Protein AF-A0A914QED9-F1 (afdb_monomer)

Solvent-accessible surface area (backbone atoms only — not comparable to full-atom values): 6323 Å² total; per-residue (Å²): 110,67,74,60,52,53,56,49,36,58,75,69,70,54,84,76,90,79,75,81,78,88,78,65,79,54,52,64,33,54,50,44,38,43,75,66,51,54,73,72,63,37,53,74,65,35,95,63,56,64,73,55,53,38,50,50,54,51,52,46,47,52,52,34,52,52,52,26,52,51,21,60,76,75,65,38,64,69,56,28,50,54,29,53,54,53,43,58,45,59,66,47,68,84,66,64,54,78,53,87,92,71,61,77,133

InterPro domains:
  IPR012961 ATP-dependent RNA helicase Ski2/MTR4, C-terminal [PF08148] (2-97)
  IPR012961 ATP-dependent RNA helicase Ski2/MTR4, C-terminal [SM01142] (1-102)
  IPR050699 ATP-dependent RNA helicase SUPV3-like [PTHR12131] (7-85)

Sequence (105 aa):
MANKIDAIERKCNVVNARREEVTFGLMEAVYQWAEGMSFEQITHLTDAHEGIIVRCIQRLDEVLKDIRNAGRIIGDNTLVQKMIDTSAAIRRDIVFAASLYTAED

Secondary structure (DSSP, 8-state):
-HHHHHHHHHHTT---S-------TTHHHHHHHHTT--HHHHHTT-SS-HHHHHHHHHHHHHHHHHHHHHHHHHT-HHHHHHHHHHHHHH--GGGGPPPTTT---

Organism: NCBI:txid227884

Mean predicted aligned error: 5.87 Å

Radius of gyration: 17.46 Å; Cα contacts (8 Å, |Δi|>4): 67; chains: 1; bounding box: 32×36×50 Å

Structure (mmCIF, N/CA/C/O backbone):
data_AF-A0A914QED9-F1
#
_entry.id   AF-A0A914QED9-F1
#
loop_
_atom_site.group_PDB
_atom_site.id
_atom_site.type_symbol
_atom_site.label_atom_id
_atom_site.label_alt_id
_atom_site.label_comp_id
_ato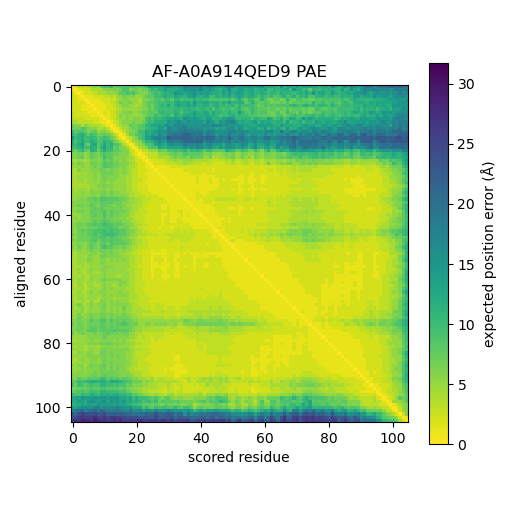m_site.label_asym_id
_atom_site.label_entity_id
_atom_site.label_seq_id
_atom_site.pdbx_PDB_ins_code
_atom_site.Cartn_x
_atom_site.Cartn_y
_atom_site.Cartn_z
_atom_site.occupancy
_atom_site.B_iso_or_equiv
_atom_site.auth_seq_id
_atom_site.auth_comp_id
_atom_site.auth_asym_id
_atom_site.auth_atom_id
_atom_site.pdbx_PDB_model_num
ATOM 1 N N . MET A 1 1 ? 0.601 -9.502 -18.212 1.00 66.31 1 MET A N 1
ATOM 2 C CA . MET A 1 1 ? 2.029 -9.124 -18.333 1.00 66.31 1 MET A CA 1
ATOM 3 C C . MET A 1 1 ? 2.940 -10.261 -17.883 1.00 66.31 1 MET A C 1
ATOM 5 O O . MET A 1 1 ? 3.799 -10.624 -18.672 1.00 66.31 1 MET A O 1
ATOM 9 N N . ALA A 1 2 ? 2.678 -10.890 -16.727 1.00 74.62 2 ALA A N 1
ATOM 10 C CA . ALA A 1 2 ? 3.379 -12.093 -16.245 1.00 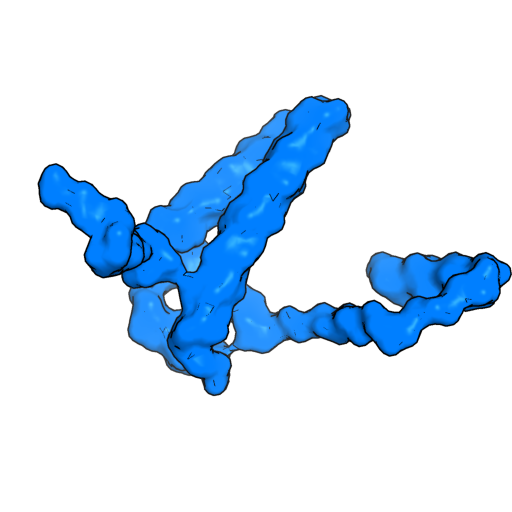74.62 2 ALA A CA 1
ATOM 11 C C . ALA A 1 2 ? 3.590 -13.165 -17.336 1.00 74.62 2 ALA A C 1
ATOM 13 O O . ALA A 1 2 ? 4.726 -13.427 -17.703 1.00 74.62 2 ALA A O 1
ATOM 14 N N . ASN A 1 3 ? 2.518 -13.611 -18.007 1.00 76.69 3 ASN A N 1
ATOM 15 C CA . ASN A 1 3 ? 2.604 -14.611 -19.089 1.00 76.69 3 ASN A CA 1
ATOM 16 C C . ASN A 1 3 ? 3.559 -14.243 -20.246 1.00 76.69 3 ASN A C 1
ATOM 18 O O . ASN A 1 3 ? 4.075 -15.130 -20.923 1.00 76.69 3 ASN A O 1
ATOM 22 N N . LYS A 1 4 ? 3.780 -12.945 -20.514 1.00 82.56 4 LYS A N 1
ATOM 23 C CA . LYS A 1 4 ? 4.733 -12.499 -21.547 1.00 82.56 4 LYS A CA 1
ATOM 24 C C . LYS A 1 4 ? 6.175 -12.624 -21.058 1.00 82.56 4 LYS A C 1
ATOM 26 O O . LYS A 1 4 ? 7.030 -13.017 -21.843 1.00 82.56 4 LYS A O 1
ATOM 31 N N . ILE A 1 5 ? 6.422 -12.304 -19.788 1.00 83.62 5 ILE A N 1
ATOM 32 C CA . ILE A 1 5 ? 7.729 -12.471 -19.144 1.00 83.62 5 ILE A CA 1
ATOM 33 C C . ILE A 1 5 ? 8.068 -13.962 -19.095 1.00 83.62 5 ILE A C 1
ATOM 35 O O . ILE A 1 5 ? 9.120 -14.344 -19.593 1.00 83.62 5 ILE A O 1
ATOM 39 N N . ASP A 1 6 ? 7.124 -14.813 -18.683 1.00 80.62 6 ASP A N 1
ATOM 40 C CA . ASP A 1 6 ? 7.327 -16.269 -18.644 1.00 80.62 6 ASP A CA 1
ATOM 41 C C . ASP A 1 6 ? 7.687 -16.850 -20.019 1.00 80.62 6 ASP A C 1
ATOM 43 O O . ASP A 1 6 ? 8.525 -17.744 -20.146 1.00 80.62 6 ASP A O 1
ATOM 47 N N . ALA A 1 7 ? 7.044 -16.352 -21.079 1.00 83.44 7 ALA A N 1
ATOM 48 C CA . ALA A 1 7 ? 7.334 -16.788 -22.439 1.00 83.44 7 ALA A CA 1
ATOM 49 C C . ALA A 1 7 ? 8.760 -16.411 -22.877 1.00 83.44 7 ALA A C 1
ATOM 51 O O . ALA A 1 7 ? 9.367 -17.146 -23.656 1.00 83.44 7 ALA A O 1
ATOM 52 N N . ILE A 1 8 ? 9.294 -15.285 -22.395 1.00 86.25 8 ILE A N 1
ATOM 53 C CA . ILE A 1 8 ? 10.666 -14.845 -22.673 1.00 86.25 8 ILE A CA 1
ATOM 54 C C . ILE A 1 8 ? 11.661 -15.625 -21.808 1.00 86.25 8 ILE A C 1
ATOM 56 O O . ILE A 1 8 ? 12.636 -16.141 -22.344 1.00 86.25 8 ILE A O 1
ATOM 60 N N . GLU A 1 9 ? 11.395 -15.798 -20.514 1.00 85.06 9 GLU A N 1
ATOM 61 C CA . GLU A 1 9 ? 12.262 -16.552 -19.598 1.00 85.06 9 GLU A CA 1
ATOM 62 C C . GLU A 1 9 ? 12.480 -17.992 -20.076 1.00 85.06 9 GLU A C 1
ATOM 64 O O . GLU A 1 9 ? 13.616 -18.467 -20.127 1.00 85.06 9 GLU A O 1
ATOM 69 N N . ARG A 1 10 ? 11.411 -18.654 -20.543 1.00 83.19 10 ARG A N 1
ATOM 70 C CA . ARG A 1 10 ? 11.504 -19.995 -21.143 1.00 83.19 10 ARG A CA 1
ATOM 71 C C . ARG A 1 10 ? 12.324 -20.006 -22.429 1.00 83.19 10 ARG A C 1
ATOM 73 O O . ARG A 1 10 ? 13.109 -20.925 -22.632 1.00 83.19 10 ARG A O 1
ATOM 80 N N . LYS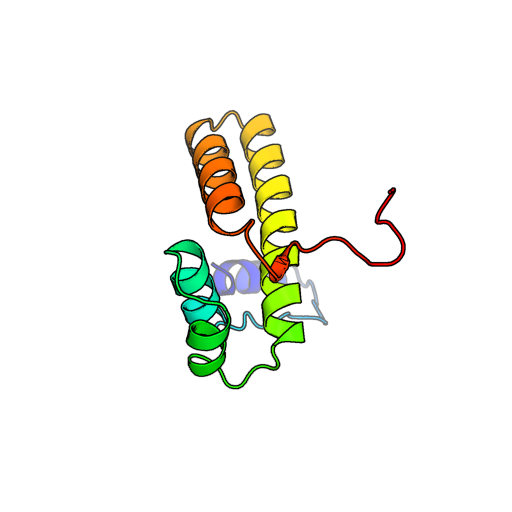 A 1 11 ? 12.177 -18.992 -23.290 1.00 88.44 11 LYS A N 1
ATOM 81 C CA . LYS A 1 11 ? 13.001 -18.858 -24.507 1.00 88.44 11 LYS A CA 1
ATOM 82 C C . LYS A 1 11 ? 14.479 -18.652 -24.177 1.00 88.44 11 LYS A C 1
ATOM 84 O O . LYS A 1 11 ? 15.330 -19.122 -24.922 1.00 88.44 11 LYS A O 1
ATOM 89 N N . CYS A 1 12 ? 14.776 -17.978 -23.071 1.00 89.62 12 CYS A N 1
ATOM 90 C CA . CYS A 1 12 ? 16.133 -17.734 -22.586 1.00 89.62 12 CYS A CA 1
ATOM 91 C C . CYS A 1 12 ? 16.682 -18.863 -21.695 1.00 89.62 12 CYS A C 1
ATOM 93 O O . CYS A 1 12 ? 17.777 -18.721 -21.158 1.00 89.62 12 CYS A O 1
ATOM 95 N N . ASN A 1 13 ? 15.953 -19.977 -21.546 1.00 86.62 13 ASN A N 1
ATOM 96 C CA . ASN A 1 13 ? 16.328 -21.131 -20.725 1.00 86.62 13 ASN A CA 1
ATOM 97 C C . ASN A 1 13 ? 16.596 -20.785 -19.241 1.00 86.62 13 ASN A C 1
ATOM 99 O O . ASN A 1 13 ? 17.392 -21.440 -18.567 1.00 86.62 13 ASN A O 1
ATOM 103 N N . VAL A 1 14 ? 15.932 -19.741 -18.732 1.00 84.25 14 VAL A N 1
ATOM 104 C CA . VAL A 1 14 ? 16.001 -19.321 -17.328 1.00 84.25 14 VAL A CA 1
ATOM 105 C C . VAL A 1 14 ? 14.998 -20.146 -16.527 1.00 84.25 14 VAL A C 1
ATOM 107 O O . VAL A 1 14 ? 13.791 -20.072 -16.756 1.00 84.25 14 VAL A O 1
ATOM 110 N N . VAL A 1 15 ? 15.491 -20.941 -15.576 1.00 75.81 15 VAL A N 1
ATOM 111 C CA . VAL A 1 15 ? 14.646 -21.734 -14.673 1.00 75.81 15 VAL A CA 1
ATOM 112 C C . VAL A 1 15 ? 14.421 -20.940 -13.392 1.00 75.81 15 VAL A C 1
ATOM 114 O O . VAL A 1 15 ? 15.297 -20.871 -12.532 1.00 75.81 15 VAL A O 1
ATOM 117 N N . ASN A 1 16 ? 13.241 -20.337 -13.260 1.00 70.31 16 ASN A N 1
ATOM 118 C CA . ASN A 1 16 ? 12.875 -19.586 -12.066 1.00 70.31 16 ASN A CA 1
ATOM 119 C C . ASN A 1 16 ? 12.089 -20.490 -11.100 1.00 70.31 16 ASN A C 1
ATOM 121 O O . ASN A 1 16 ? 10.904 -20.757 -11.297 1.00 70.31 16 ASN A O 1
ATOM 125 N N . ALA A 1 17 ? 12.771 -21.025 -10.082 1.00 65.12 17 ALA A N 1
ATOM 126 C CA . ALA A 1 17 ? 12.209 -22.015 -9.155 1.00 65.12 17 ALA A CA 1
ATOM 127 C C . ALA A 1 17 ? 11.213 -21.426 -8.139 1.00 65.12 17 ALA A C 1
ATOM 129 O O . ALA A 1 17 ? 10.457 -22.167 -7.514 1.00 65.12 17 ALA A O 1
ATOM 130 N N . ARG A 1 18 ? 11.209 -20.101 -7.956 1.00 62.66 18 ARG A N 1
ATOM 131 C CA . ARG A 1 18 ? 10.351 -19.403 -6.996 1.00 62.66 18 ARG A CA 1
ATOM 132 C C . ARG A 1 18 ? 9.442 -18.444 -7.750 1.00 62.66 18 ARG A C 1
ATOM 134 O O . ARG A 1 18 ? 9.725 -17.259 -7.875 1.00 62.66 18 ARG A O 1
ATOM 141 N N . ARG A 1 19 ? 8.366 -18.992 -8.305 1.00 64.38 19 ARG A N 1
ATOM 142 C CA . ARG A 1 19 ? 7.324 -18.197 -8.947 1.00 64.38 19 ARG A CA 1
ATOM 143 C C . ARG A 1 19 ? 6.353 -17.751 -7.865 1.00 64.38 19 ARG A C 1
ATOM 145 O O . ARG A 1 19 ? 5.667 -18.580 -7.276 1.00 64.38 19 ARG A O 1
ATOM 152 N N . GLU A 1 20 ? 6.348 -16.463 -7.565 1.00 69.69 20 GLU A N 1
ATOM 153 C CA . GLU A 1 20 ? 5.383 -15.901 -6.628 1.00 69.69 20 GLU A CA 1
ATOM 154 C C . GLU A 1 20 ? 4.046 -15.752 -7.356 1.00 69.69 20 GLU A C 1
ATOM 156 O O . GLU A 1 20 ? 3.919 -14.990 -8.317 1.00 69.69 20 GLU A O 1
ATOM 161 N N . GLU A 1 21 ? 3.053 -16.542 -6.949 1.00 75.56 21 GLU A N 1
ATOM 162 C CA . GLU A 1 21 ? 1.684 -16.342 -7.406 1.00 75.56 21 GLU A CA 1
ATOM 163 C C . GLU A 1 21 ? 1.155 -15.031 -6.827 1.00 75.56 21 GLU A C 1
ATOM 165 O O . GLU A 1 21 ? 1.247 -14.771 -5.627 1.00 75.56 21 GLU A O 1
ATOM 170 N N . VAL A 1 22 ? 0.599 -14.187 -7.694 1.00 80.38 22 VAL A N 1
ATOM 171 C CA . VAL A 1 22 ? -0.009 -12.932 -7.259 1.00 80.38 22 VAL A CA 1
ATOM 172 C C . VAL A 1 22 ? -1.346 -13.253 -6.599 1.00 80.38 22 VAL A C 1
ATOM 174 O O . VAL A 1 22 ? -2.288 -13.685 -7.262 1.00 80.38 22 VAL A O 1
ATOM 177 N N . THR A 1 23 ? -1.432 -13.029 -5.292 1.00 84.25 23 THR A N 1
ATOM 178 C CA . THR A 1 23 ? -2.661 -13.216 -4.517 1.00 84.25 23 THR A CA 1
ATOM 179 C C . THR A 1 23 ? -3.440 -11.910 -4.414 1.00 84.25 23 THR A C 1
ATOM 181 O O . THR A 1 23 ? -2.889 -10.890 -4.002 1.00 84.25 23 THR A O 1
ATOM 184 N N . PHE A 1 24 ? -4.738 -11.953 -4.710 1.00 89.38 24 PHE A N 1
ATOM 185 C CA . PHE A 1 24 ? -5.612 -10.772 -4.707 1.00 89.38 24 PHE A CA 1
ATOM 186 C C . PHE A 1 24 ? -6.567 -10.697 -3.505 1.00 89.38 24 PHE A C 1
ATOM 188 O O . PHE A 1 24 ? -7.364 -9.770 -3.421 1.00 89.38 24 PHE A O 1
ATOM 195 N N . GLY A 1 25 ? -6.473 -11.628 -2.549 1.00 91.25 25 GLY A N 1
ATOM 196 C CA . GLY A 1 25 ? -7.434 -11.769 -1.440 1.00 91.25 25 GLY A CA 1
ATOM 197 C C . GLY A 1 25 ? -7.503 -10.605 -0.440 1.00 91.25 25 GLY A C 1
ATOM 198 O O . GLY A 1 25 ? -8.392 -10.587 0.403 1.00 91.25 25 GLY A O 1
ATOM 199 N N . LEU A 1 26 ? -6.585 -9.638 -0.525 1.00 95.06 26 LEU A N 1
ATOM 200 C CA . LEU A 1 26 ? -6.575 -8.424 0.304 1.00 95.06 26 LEU A CA 1
ATOM 201 C C . LEU A 1 26 ? -6.895 -7.151 -0.490 1.00 95.06 26 LEU A C 1
ATOM 203 O O . LEU A 1 26 ? -6.938 -6.070 0.088 1.00 95.06 26 LEU A O 1
ATOM 207 N N . MET A 1 27 ? -7.106 -7.255 -1.806 1.00 95.50 27 MET A N 1
ATOM 208 C CA . MET A 1 27 ? -7.273 -6.090 -2.678 1.00 95.50 27 MET A CA 1
ATOM 209 C C . MET A 1 27 ? -8.478 -5.237 -2.266 1.00 95.50 27 MET A C 1
ATOM 211 O O . MET A 1 27 ? -8.348 -4.021 -2.154 1.00 95.50 27 MET A O 1
ATOM 215 N N . GLU A 1 28 ? -9.621 -5.870 -1.997 1.00 96.25 28 GLU A N 1
ATOM 216 C CA . GLU A 1 28 ? -10.838 -5.172 -1.576 1.00 96.25 28 GLU A CA 1
ATOM 217 C C . GLU A 1 28 ? -10.671 -4.507 -0.204 1.00 96.25 28 GLU A C 1
ATOM 219 O O . GLU A 1 28 ? -10.951 -3.318 -0.064 1.00 96.25 28 GLU A O 1
ATOM 224 N N . ALA A 1 29 ? -10.130 -5.228 0.782 1.00 96.69 29 ALA A N 1
ATOM 225 C CA . ALA A 1 29 ? -9.899 -4.696 2.124 1.00 96.69 29 ALA A CA 1
ATOM 226 C C . ALA A 1 29 ? -8.970 -3.468 2.114 1.00 96.69 29 ALA A C 1
ATOM 228 O O . ALA A 1 29 ? -9.258 -2.461 2.759 1.00 96.69 29 ALA A O 1
ATOM 229 N N . VAL A 1 30 ? -7.876 -3.519 1.347 1.00 96.62 30 VAL A N 1
ATOM 230 C CA . VAL A 1 30 ? -6.926 -2.401 1.226 1.00 96.62 30 VAL A CA 1
ATOM 231 C C . VAL A 1 30 ? -7.536 -1.220 0.467 1.00 96.62 30 VAL A C 1
ATOM 233 O O . VAL A 1 30 ? -7.276 -0.070 0.819 1.00 96.62 30 VAL A O 1
ATOM 236 N N . TYR A 1 31 ? -8.364 -1.479 -0.547 1.00 97.19 31 TYR A N 1
ATOM 237 C CA . TYR A 1 31 ? -9.069 -0.423 -1.269 1.00 97.19 31 TYR A CA 1
ATOM 238 C C . TYR A 1 31 ? -10.058 0.315 -0.356 1.00 97.19 31 TYR A C 1
ATOM 240 O O . TYR A 1 31 ? -9.979 1.533 -0.229 1.00 97.19 31 TYR A O 1
ATOM 248 N N . GLN A 1 32 ? -10.916 -0.416 0.361 1.00 97.62 32 GLN A N 1
ATOM 249 C CA . GLN A 1 32 ? -11.866 0.184 1.306 1.00 97.62 32 GLN A CA 1
ATOM 250 C C . GLN A 1 32 ? -11.158 0.908 2.461 1.00 97.62 32 GLN A C 1
ATOM 252 O O . GLN A 1 32 ? -11.622 1.943 2.940 1.00 97.62 32 GLN A O 1
ATOM 257 N N . TRP A 1 33 ? -9.989 0.412 2.879 1.00 97.62 33 TRP A N 1
ATOM 258 C CA . TRP A 1 33 ? -9.136 1.120 3.828 1.00 97.62 33 TRP A CA 1
ATOM 259 C C . TRP A 1 33 ? -8.677 2.484 3.293 1.00 97.62 33 TRP A C 1
ATOM 261 O O . TRP A 1 33 ? -8.749 3.476 4.019 1.00 97.62 33 TRP A O 1
ATOM 271 N N . ALA A 1 34 ? -8.232 2.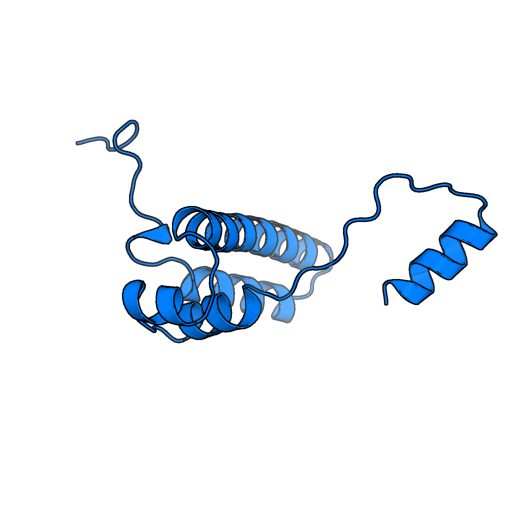565 2.039 1.00 97.06 34 ALA A N 1
ATOM 272 C CA . ALA A 1 34 ? -7.826 3.834 1.432 1.00 97.06 34 ALA A CA 1
ATOM 273 C C . ALA A 1 34 ? -8.999 4.827 1.298 1.00 97.06 34 ALA A C 1
ATOM 275 O O . ALA A 1 34 ? -8.792 6.030 1.420 1.00 97.06 34 ALA A O 1
ATOM 276 N N . GLU A 1 35 ? -10.227 4.328 1.130 1.00 97.19 35 GLU A N 1
ATOM 277 C CA . GLU A 1 35 ? -11.462 5.131 1.078 1.00 97.19 35 GLU A CA 1
ATOM 278 C C . GLU A 1 35 ? -11.983 5.563 2.469 1.00 97.19 35 GLU A C 1
ATOM 280 O O . GLU A 1 35 ? -12.993 6.255 2.575 1.00 97.19 35 GLU A O 1
ATOM 285 N N . GLY A 1 36 ? -11.296 5.188 3.557 1.00 96.31 36 GLY A N 1
ATOM 286 C CA . GLY A 1 36 ? -11.591 5.666 4.915 1.00 96.31 36 GLY A CA 1
ATOM 287 C C . GLY A 1 36 ? -12.485 4.759 5.770 1.00 96.31 36 GLY A C 1
ATOM 288 O O . GLY A 1 36 ? -12.891 5.161 6.859 1.00 96.31 36 GLY A O 1
ATOM 289 N N . MET A 1 37 ? -12.772 3.530 5.332 1.00 97.50 37 MET A N 1
ATOM 290 C CA . MET A 1 37 ? -13.552 2.549 6.103 1.00 97.50 37 MET A CA 1
ATOM 291 C C . MET A 1 37 ? -12.860 2.152 7.426 1.00 97.50 37 MET A C 1
ATOM 293 O O . MET A 1 37 ? -11.637 2.069 7.479 1.00 97.50 37 MET A O 1
ATOM 297 N N . SER A 1 38 ? -13.581 1.881 8.519 1.00 97.38 38 SER A N 1
ATOM 298 C CA . SER A 1 38 ? -12.921 1.546 9.798 1.00 97.38 38 SER A CA 1
ATOM 299 C C . SER A 1 38 ? -12.123 0.230 9.724 1.00 97.38 38 SER A C 1
ATOM 301 O O . SER A 1 38 ? -12.379 -0.619 8.869 1.00 97.38 38 SER A O 1
ATOM 303 N N . PHE A 1 39 ? -11.151 0.038 10.631 1.00 96.44 39 PHE A N 1
ATOM 304 C CA . PHE A 1 39 ? -10.348 -1.195 10.639 1.00 96.44 39 PHE A CA 1
ATOM 305 C C . PHE A 1 39 ? -11.218 -2.433 10.903 1.00 96.44 39 PHE A C 1
ATOM 307 O O . PHE A 1 39 ? -11.091 -3.434 10.213 1.00 96.44 39 PHE A O 1
ATOM 314 N N . GLU A 1 40 ? -12.161 -2.331 11.840 1.00 96.56 40 GLU A N 1
ATOM 315 C CA . GLU A 1 40 ? -13.156 -3.373 12.121 1.00 96.56 40 GLU A CA 1
ATOM 316 C C . GLU A 1 40 ? -13.940 -3.758 10.856 1.00 96.56 40 GLU A C 1
ATOM 318 O O . GLU A 1 40 ? -14.052 -4.931 10.510 1.00 96.56 40 GLU A O 1
ATOM 323 N N . GLN A 1 41 ? -14.424 -2.775 10.097 1.00 97.12 41 GLN A N 1
ATOM 324 C CA . GLN A 1 41 ? -15.216 -3.045 8.899 1.00 97.12 41 GLN A CA 1
ATOM 325 C C . GLN A 1 41 ? -14.406 -3.778 7.824 1.00 97.12 41 GLN A C 1
ATOM 327 O O . GLN A 1 41 ? -14.906 -4.741 7.244 1.00 97.12 41 GLN A O 1
ATOM 332 N N . ILE A 1 42 ? -13.145 -3.390 7.590 1.00 96.88 42 ILE A N 1
ATOM 333 C CA . ILE A 1 42 ? -12.315 -4.078 6.590 1.00 96.88 42 ILE A CA 1
ATOM 334 C C . ILE A 1 42 ? -11.910 -5.495 7.019 1.00 96.88 42 ILE A C 1
ATOM 336 O O . ILE A 1 42 ? -11.679 -6.335 6.151 1.00 96.88 42 ILE A O 1
ATOM 340 N N . THR A 1 43 ? -11.855 -5.792 8.326 1.00 96.06 43 THR A N 1
ATOM 341 C CA . THR A 1 43 ? -11.590 -7.160 8.813 1.00 96.06 43 THR A CA 1
ATOM 342 C C . THR A 1 43 ? -12.720 -8.130 8.488 1.00 96.06 43 THR A C 1
ATOM 344 O O . THR A 1 43 ? -12.492 -9.330 8.430 1.00 96.06 43 THR A O 1
ATOM 347 N N . HIS A 1 44 ? -13.919 -7.626 8.192 1.00 96.06 44 HIS A N 1
ATOM 348 C CA . HIS A 1 44 ? -15.044 -8.447 7.746 1.00 96.06 44 HIS A CA 1
ATOM 349 C C . HIS A 1 44 ? -15.073 -8.694 6.229 1.00 96.06 44 HIS A C 1
ATOM 351 O O . HIS A 1 44 ? -15.899 -9.474 5.761 1.00 96.06 44 HIS A O 1
ATOM 357 N N . LEU A 1 45 ? -14.192 -8.052 5.452 1.00 95.62 45 LEU A N 1
ATOM 358 C CA . LEU A 1 45 ? -14.123 -8.205 3.990 1.00 95.62 45 LEU A CA 1
ATOM 359 C C . LEU A 1 45 ? -13.195 -9.346 3.546 1.00 95.62 45 LEU A C 1
ATOM 361 O O . LEU A 1 45 ? -13.088 -9.634 2.356 1.00 95.62 45 LEU A O 1
ATOM 365 N N . THR A 1 46 ? -12.468 -9.965 4.476 1.00 94.00 46 THR A N 1
ATOM 366 C CA . THR A 1 46 ? -11.475 -11.000 4.179 1.00 94.00 46 THR A CA 1
ATOM 367 C C . THR A 1 46 ? -11.303 -11.937 5.371 1.00 94.00 46 THR A C 1
ATOM 369 O O . THR A 1 46 ? -11.354 -11.498 6.513 1.00 94.00 46 THR A O 1
ATOM 372 N N . ASP A 1 47 ? -11.033 -13.218 5.116 1.00 93.50 47 ASP A N 1
ATOM 373 C CA . ASP A 1 47 ? -10.750 -14.214 6.165 1.00 93.50 47 ASP A CA 1
ATOM 374 C C . ASP A 1 47 ? -9.299 -14.140 6.686 1.00 93.50 47 ASP A C 1
ATOM 376 O O . ASP A 1 47 ? -8.853 -14.971 7.482 1.00 93.50 47 ASP A O 1
ATOM 380 N N . ALA A 1 48 ? -8.507 -13.182 6.197 1.00 94.62 48 ALA A N 1
ATOM 381 C CA . ALA A 1 48 ? -7.133 -12.997 6.635 1.00 94.62 48 ALA A CA 1
ATOM 382 C C . ALA A 1 48 ? -7.072 -12.411 8.051 1.00 94.62 48 ALA A C 1
ATOM 384 O O . ALA A 1 48 ? -7.739 -11.429 8.362 1.00 94.62 48 ALA A O 1
ATOM 385 N N . HIS A 1 49 ? -6.173 -12.946 8.880 1.00 95.69 49 HIS A N 1
ATOM 386 C CA . HIS A 1 49 ? -5.895 -12.375 10.197 1.00 95.69 49 HIS A CA 1
ATOM 387 C C . HIS A 1 49 ? -5.502 -10.893 10.111 1.00 95.69 49 HIS A C 1
ATOM 389 O O . HIS A 1 49 ? -4.749 -10.476 9.229 1.00 95.69 49 HIS A O 1
ATOM 395 N N . GLU A 1 50 ? -5.908 -10.116 11.104 1.00 96.00 50 GLU A N 1
ATOM 396 C CA . GLU A 1 50 ? -5.735 -8.666 11.196 1.00 96.00 50 GLU A CA 1
ATOM 397 C C . GLU A 1 50 ? -4.265 -8.261 11.061 1.00 96.00 50 GLU A C 1
ATOM 399 O O . GLU A 1 50 ? -3.915 -7.333 10.334 1.00 96.00 50 GLU A O 1
ATOM 404 N N . GLY A 1 51 ? -3.365 -9.023 11.689 1.00 95.25 51 GLY A N 1
ATOM 405 C CA . GLY A 1 51 ? -1.925 -8.797 11.583 1.00 95.25 51 GLY A CA 1
ATOM 406 C C . GLY A 1 51 ? -1.356 -9.032 10.176 1.00 95.25 51 GLY A C 1
ATOM 407 O O . GLY A 1 51 ? -0.292 -8.505 9.855 1.00 95.25 51 GLY A O 1
ATOM 408 N N . ILE A 1 52 ? -2.016 -9.831 9.328 1.00 95.75 52 ILE A N 1
ATOM 409 C CA . ILE A 1 52 ? -1.668 -9.967 7.903 1.00 95.75 52 ILE A CA 1
ATOM 410 C C . ILE A 1 52 ? -2.131 -8.721 7.145 1.00 95.75 52 ILE A C 1
ATOM 412 O O . ILE A 1 52 ? -1.355 -8.191 6.353 1.00 95.75 52 ILE A O 1
ATOM 416 N N . ILE A 1 53 ? -3.340 -8.226 7.424 1.00 96.19 53 ILE A N 1
ATOM 417 C CA . ILE A 1 53 ? -3.890 -7.007 6.812 1.00 96.19 53 ILE A CA 1
ATOM 418 C C . ILE A 1 53 ? -2.983 -5.807 7.120 1.00 96.19 53 ILE A C 1
ATOM 420 O O . ILE A 1 53 ? -2.520 -5.137 6.197 1.00 96.19 53 ILE A O 1
ATOM 424 N N . VAL A 1 54 ? -2.637 -5.596 8.397 1.00 96.31 54 VAL A N 1
ATOM 425 C CA . VAL A 1 54 ? -1.735 -4.513 8.835 1.00 96.31 54 VAL A CA 1
ATOM 426 C C . VAL A 1 54 ? -0.389 -4.595 8.114 1.00 96.31 54 VAL A C 1
ATOM 428 O O . VAL A 1 54 ? 0.043 -3.621 7.498 1.00 96.31 54 VAL A O 1
ATOM 431 N N . ARG A 1 55 ? 0.255 -5.771 8.116 1.00 95.56 55 ARG A N 1
ATOM 432 C CA . ARG A 1 55 ? 1.539 -5.963 7.421 1.00 95.56 55 ARG A CA 1
ATOM 433 C C . ARG A 1 55 ? 1.423 -5.754 5.916 1.00 95.56 55 ARG A C 1
ATOM 435 O O . ARG A 1 55 ? 2.359 -5.246 5.310 1.00 95.56 55 ARG A O 1
ATOM 442 N N . CYS A 1 56 ? 0.315 -6.153 5.299 1.00 95.88 56 CYS A N 1
ATOM 443 C CA . CYS A 1 56 ? 0.090 -5.943 3.874 1.00 95.88 56 CYS A CA 1
ATOM 444 C C . 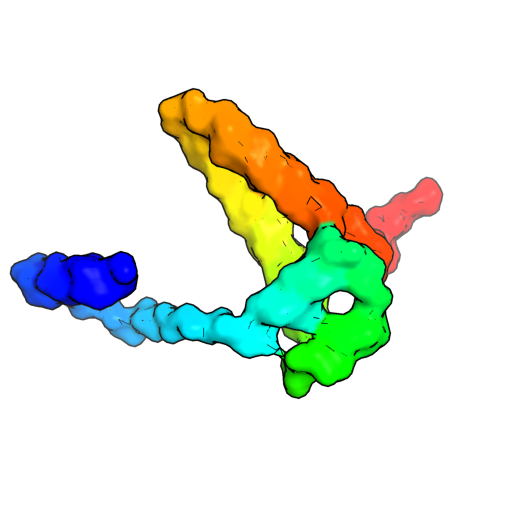CYS A 1 56 ? 0.044 -4.448 3.541 1.00 95.88 56 CYS A C 1
ATOM 446 O O . CYS A 1 56 ? 0.747 -4.017 2.630 1.00 95.88 56 CYS A O 1
ATOM 448 N N . ILE A 1 57 ? -0.696 -3.652 4.318 1.00 97.00 57 ILE A N 1
ATOM 449 C CA . ILE A 1 57 ? -0.803 -2.201 4.110 1.00 97.00 57 ILE A CA 1
ATOM 450 C C . ILE A 1 57 ? 0.540 -1.500 4.373 1.00 97.00 57 ILE A C 1
ATOM 452 O O . ILE A 1 57 ? 0.953 -0.648 3.589 1.00 97.00 57 ILE A O 1
ATOM 456 N N . GLN A 1 58 ? 1.266 -1.883 5.427 1.00 96.25 58 GLN A N 1
ATOM 457 C CA . GLN A 1 58 ? 2.596 -1.328 5.714 1.00 96.25 58 GLN A CA 1
ATOM 458 C C . GLN A 1 58 ? 3.604 -1.633 4.594 1.00 96.25 58 GLN A C 1
ATOM 460 O O . GLN A 1 58 ? 4.305 -0.735 4.134 1.00 96.25 58 GLN A O 1
ATOM 465 N N . ARG A 1 59 ? 3.633 -2.875 4.092 1.00 96.62 59 ARG A N 1
ATOM 466 C CA . ARG A 1 59 ? 4.488 -3.259 2.953 1.00 96.62 59 ARG A CA 1
ATOM 467 C C . ARG A 1 59 ? 4.062 -2.564 1.662 1.00 96.62 59 ARG A C 1
ATOM 469 O O . ARG A 1 59 ? 4.910 -2.227 0.843 1.00 96.62 59 ARG A O 1
ATOM 476 N N . LEU A 1 60 ? 2.766 -2.311 1.478 1.00 97.00 60 LEU A N 1
ATOM 477 C CA . LEU A 1 60 ? 2.288 -1.504 0.361 1.00 97.00 60 LEU A CA 1
ATOM 478 C C . LEU A 1 60 ? 2.832 -0.068 0.442 1.00 97.00 60 LEU A C 1
ATOM 480 O O . LEU A 1 60 ? 3.308 0.437 -0.569 1.00 97.00 60 LEU A O 1
ATOM 484 N N . ASP A 1 61 ? 2.841 0.568 1.619 1.00 97.69 61 ASP A N 1
ATOM 485 C CA . ASP A 1 61 ? 3.441 1.902 1.811 1.00 97.69 61 ASP A CA 1
ATOM 486 C C . ASP A 1 61 ? 4.937 1.932 1.448 1.00 97.69 61 ASP A C 1
ATOM 488 O O . ASP A 1 61 ? 5.416 2.899 0.857 1.00 97.69 61 ASP A O 1
ATOM 492 N N . GLU A 1 62 ? 5.684 0.870 1.757 1.00 97.62 62 GLU A N 1
ATOM 493 C CA . GLU A 1 62 ? 7.085 0.720 1.337 1.00 97.62 62 GLU A CA 1
ATOM 494 C C . GLU A 1 62 ? 7.209 0.658 -0.191 1.00 97.62 62 GLU A C 1
ATOM 496 O O . GLU A 1 62 ? 7.938 1.456 -0.784 1.00 97.62 62 GLU A O 1
ATOM 501 N N . VAL A 1 63 ? 6.419 -0.197 -0.847 1.00 97.19 63 VAL A N 1
ATOM 502 C CA . VAL A 1 63 ? 6.415 -0.326 -2.314 1.00 97.19 63 VAL A CA 1
ATOM 503 C C . VAL A 1 63 ? 6.020 0.990 -2.996 1.00 97.19 63 VAL A C 1
ATOM 505 O O . VAL A 1 63 ? 6.626 1.374 -3.997 1.00 97.19 63 VAL A O 1
ATOM 508 N N . LEU A 1 64 ? 5.054 1.737 -2.452 1.00 97.88 64 LEU A N 1
ATOM 509 C CA . LEU A 1 64 ? 4.676 3.057 -2.972 1.00 97.88 64 LEU A CA 1
ATOM 510 C C . LEU A 1 64 ? 5.847 4.053 -2.910 1.00 97.88 64 LEU A C 1
ATOM 512 O O . LEU A 1 64 ? 6.030 4.848 -3.837 1.00 97.88 64 LEU A O 1
ATOM 516 N N . LYS A 1 65 ? 6.676 4.007 -1.857 1.00 97.50 65 LYS A N 1
ATOM 517 C CA . LYS A 1 65 ? 7.883 4.849 -1.754 1.00 97.50 65 LYS A CA 1
ATOM 518 C C . LYS A 1 65 ? 8.928 4.464 -2.798 1.00 97.50 65 LYS A C 1
ATOM 520 O O . LYS A 1 65 ? 9.524 5.368 -3.389 1.00 97.50 65 LYS A O 1
ATOM 525 N N . ASP A 1 66 ? 9.110 3.174 -3.058 1.00 98.06 66 ASP A N 1
ATOM 526 C CA . ASP A 1 66 ? 10.035 2.685 -4.084 1.00 98.06 66 ASP A CA 1
ATOM 527 C C . ASP A 1 66 ? 9.583 3.098 -5.488 1.00 98.06 66 ASP A C 1
ATOM 529 O O . ASP A 1 66 ? 10.372 3.653 -6.259 1.00 98.06 66 ASP A O 1
ATOM 533 N N . ILE A 1 67 ? 8.291 2.943 -5.798 1.00 97.81 67 ILE A N 1
ATOM 534 C CA . ILE A 1 67 ? 7.718 3.372 -7.083 1.00 97.81 67 ILE A CA 1
ATOM 535 C C . ILE A 1 67 ? 7.826 4.889 -7.242 1.00 97.81 67 ILE A C 1
ATOM 537 O O . ILE A 1 67 ? 8.183 5.371 -8.316 1.00 97.81 67 ILE A O 1
ATOM 541 N N . ARG A 1 68 ? 7.582 5.668 -6.183 1.00 97.62 68 ARG A N 1
ATOM 542 C CA . ARG A 1 68 ? 7.775 7.124 -6.206 1.00 97.62 68 ARG A CA 1
ATOM 543 C C . ARG A 1 68 ? 9.223 7.494 -6.534 1.00 97.62 68 ARG A C 1
ATOM 545 O O . ARG A 1 68 ? 9.456 8.416 -7.313 1.00 97.62 68 ARG A O 1
ATOM 552 N N . ASN A 1 69 ? 10.197 6.796 -5.952 1.00 97.19 69 ASN A N 1
ATOM 553 C CA . ASN A 1 69 ? 11.612 7.031 -6.236 1.00 97.19 69 ASN A CA 1
ATOM 554 C C . ASN A 1 69 ? 11.959 6.668 -7.688 1.00 97.19 69 ASN A C 1
ATOM 556 O O . ASN A 1 69 ? 12.615 7.456 -8.366 1.00 97.19 69 ASN A O 1
ATOM 560 N N . ALA A 1 70 ? 11.450 5.544 -8.197 1.00 97.81 70 ALA A N 1
ATOM 561 C CA . ALA A 1 70 ? 11.593 5.174 -9.604 1.00 97.81 70 ALA A CA 1
ATOM 562 C C . ALA A 1 70 ? 10.952 6.214 -10.542 1.00 97.81 70 ALA A C 1
ATOM 564 O O . ALA A 1 70 ? 11.569 6.627 -11.520 1.00 97.81 70 ALA A O 1
ATOM 565 N N . GLY A 1 71 ? 9.756 6.709 -10.206 1.00 97.31 71 GLY A N 1
ATOM 566 C CA . GLY A 1 71 ? 9.068 7.763 -10.953 1.00 97.31 71 GLY A CA 1
ATOM 567 C C . GLY A 1 71 ? 9.879 9.057 -11.037 1.00 97.31 71 GLY A C 1
ATOM 568 O O . GLY A 1 71 ? 9.959 9.654 -12.108 1.00 97.31 71 GLY A O 1
ATOM 569 N N . ARG A 1 72 ? 10.566 9.448 -9.953 1.00 96.19 72 ARG A N 1
ATOM 570 C CA . ARG A 1 72 ? 11.493 10.596 -9.955 1.00 96.19 72 ARG A CA 1
ATOM 571 C C . ARG A 1 72 ? 12.678 10.390 -10.894 1.00 96.19 72 ARG A C 1
ATOM 573 O O . ARG A 1 72 ? 13.046 11.323 -11.595 1.00 96.19 72 ARG A O 1
ATOM 580 N N . ILE A 1 73 ? 13.256 9.188 -10.916 1.00 97.44 73 ILE A N 1
ATOM 581 C CA . ILE A 1 73 ? 14.388 8.849 -11.796 1.00 97.44 73 ILE A CA 1
ATOM 582 C C . ILE A 1 73 ? 13.965 8.896 -13.270 1.00 97.44 73 ILE A C 1
ATOM 584 O O . ILE A 1 73 ? 14.712 9.382 -14.113 1.00 97.44 73 ILE A O 1
ATOM 588 N N . ILE A 1 74 ? 12.760 8.412 -13.574 1.00 96.69 74 ILE A N 1
ATOM 589 C CA . ILE A 1 74 ? 12.201 8.393 -14.933 1.00 96.69 74 ILE A CA 1
ATOM 590 C C . ILE A 1 74 ? 11.717 9.791 -15.366 1.00 96.69 74 ILE A C 1
ATOM 592 O O . ILE A 1 74 ? 11.660 10.078 -16.560 1.00 96.69 74 ILE A O 1
ATOM 596 N N . GLY A 1 75 ? 11.391 10.669 -14.412 1.00 96.69 75 GLY A N 1
ATOM 597 C CA . GLY A 1 75 ? 10.852 12.008 -14.666 1.00 96.69 75 GLY A CA 1
ATOM 598 C C . GLY A 1 75 ? 9.327 12.054 -14.828 1.00 96.69 75 GLY A C 1
ATOM 599 O O . GLY A 1 75 ? 8.798 13.035 -15.349 1.00 96.69 75 GLY A O 1
ATOM 600 N N . ASP A 1 76 ? 8.601 11.021 -14.386 1.00 97.88 76 ASP A N 1
ATOM 601 C CA . ASP A 1 76 ? 7.134 10.992 -14.425 1.00 97.88 76 ASP A CA 1
ATOM 602 C C . ASP A 1 76 ? 6.535 11.597 -13.146 1.00 97.88 76 ASP A C 1
ATOM 604 O O . ASP A 1 76 ? 6.326 10.923 -12.132 1.00 97.88 76 ASP A O 1
ATOM 608 N N . ASN A 1 77 ? 6.221 12.892 -13.208 1.00 96.81 77 ASN A N 1
ATOM 609 C CA . ASN A 1 77 ? 5.615 13.618 -12.091 1.00 96.81 77 ASN A CA 1
ATOM 610 C C . ASN A 1 77 ? 4.192 13.144 -11.754 1.00 96.81 77 ASN A C 1
ATOM 612 O O . ASN A 1 77 ? 3.782 13.226 -10.597 1.00 96.81 77 ASN A O 1
ATOM 616 N N . THR A 1 78 ? 3.440 12.623 -12.730 1.00 97.81 78 THR A N 1
ATOM 617 C CA . THR A 1 78 ? 2.073 12.139 -12.484 1.00 97.81 78 THR A CA 1
ATOM 618 C C . THR A 1 78 ? 2.113 10.863 -11.655 1.00 97.81 78 THR A C 1
ATOM 620 O O . THR A 1 78 ? 1.344 10.715 -10.704 1.00 97.81 78 THR A O 1
ATOM 623 N N . LEU A 1 79 ? 3.033 9.952 -11.984 1.00 97.38 79 LEU A N 1
ATOM 624 C CA . LEU A 1 79 ? 3.273 8.751 -11.193 1.00 97.38 79 LEU A CA 1
ATOM 625 C C . LEU A 1 79 ? 3.709 9.111 -9.769 1.00 97.38 79 LEU A C 1
ATOM 627 O O . LEU A 1 79 ? 3.149 8.583 -8.811 1.00 97.38 79 LEU A O 1
ATOM 631 N N . VAL A 1 80 ? 4.658 10.042 -9.624 1.00 98.25 80 VAL A N 1
ATOM 632 C CA . VAL A 1 80 ? 5.138 10.507 -8.311 1.00 98.25 80 VAL A CA 1
ATOM 633 C C . VAL A 1 80 ? 3.989 11.026 -7.452 1.00 98.25 80 VAL A C 1
ATOM 635 O O . VAL A 1 80 ? 3.869 10.600 -6.302 1.00 98.25 80 VAL A O 1
ATOM 638 N N . GLN A 1 81 ? 3.139 11.898 -8.001 1.00 98.31 81 GLN A N 1
ATOM 639 C CA . GLN A 1 81 ? 2.024 12.471 -7.251 1.00 98.31 81 GLN A CA 1
ATOM 640 C C . GLN A 1 81 ? 1.025 11.391 -6.822 1.00 98.31 81 GLN A C 1
ATOM 642 O O . GLN A 1 81 ? 0.702 11.296 -5.642 1.00 98.31 81 GLN A O 1
ATOM 647 N N . LYS A 1 82 ? 0.643 10.487 -7.734 1.00 97.94 82 LYS A N 1
ATOM 648 C CA . LYS A 1 82 ? -0.262 9.372 -7.412 1.00 97.94 82 LYS A CA 1
ATOM 649 C C . LYS A 1 82 ? 0.258 8.496 -6.272 1.00 97.94 82 LYS A C 1
ATOM 651 O O . LYS A 1 82 ? -0.526 8.072 -5.427 1.00 97.94 82 LYS A O 1
ATOM 656 N N . MET A 1 83 ? 1.563 8.216 -6.228 1.00 98.00 83 MET A N 1
ATOM 657 C CA . MET A 1 83 ? 2.149 7.419 -5.141 1.00 98.00 83 MET A CA 1
ATOM 658 C C . MET A 1 83 ? 2.152 8.168 -3.804 1.00 98.00 83 MET A C 1
ATOM 660 O O . MET A 1 83 ? 1.977 7.541 -2.762 1.00 98.00 83 MET A O 1
ATOM 664 N N . ILE A 1 84 ? 2.334 9.494 -3.820 1.00 97.81 84 ILE A N 1
ATOM 665 C CA . ILE A 1 84 ? 2.232 10.334 -2.617 1.00 97.81 84 ILE A CA 1
ATOM 666 C C . ILE A 1 84 ? 0.801 10.307 -2.083 1.00 97.81 84 ILE A C 1
ATOM 668 O O . ILE A 1 84 ? 0.605 10.005 -0.907 1.00 97.81 84 ILE A O 1
ATOM 672 N N . ASP A 1 85 ? -0.180 10.547 -2.950 1.00 97.94 85 ASP A N 1
ATOM 673 C CA . ASP A 1 85 ? -1.590 10.612 -2.565 1.00 97.94 85 ASP A CA 1
ATOM 674 C C . ASP A 1 85 ? -2.079 9.258 -2.029 1.00 97.94 85 ASP A C 1
ATOM 676 O O . ASP A 1 85 ? -2.717 9.187 -0.981 1.00 97.94 85 ASP A O 1
ATOM 680 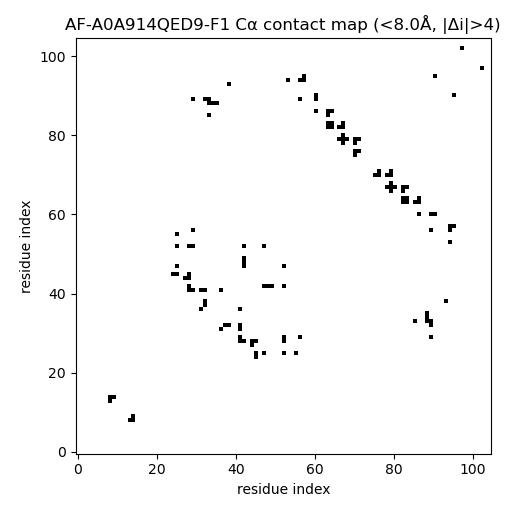N N . THR A 1 86 ? -1.692 8.160 -2.690 1.00 97.62 86 THR A N 1
ATOM 681 C CA . THR A 1 86 ? -2.049 6.800 -2.252 1.00 97.62 86 THR A CA 1
ATOM 682 C C . THR A 1 86 ? -1.412 6.458 -0.902 1.00 97.62 86 THR A C 1
ATOM 684 O O . THR A 1 86 ? -2.073 5.893 -0.035 1.00 97.62 86 THR A O 1
ATOM 687 N N . SER A 1 87 ? -0.138 6.818 -0.694 1.00 97.44 87 SER A N 1
ATOM 688 C CA . SER A 1 87 ? 0.564 6.597 0.580 1.00 97.44 87 SER A CA 1
ATOM 689 C C . SER A 1 87 ? -0.094 7.384 1.717 1.00 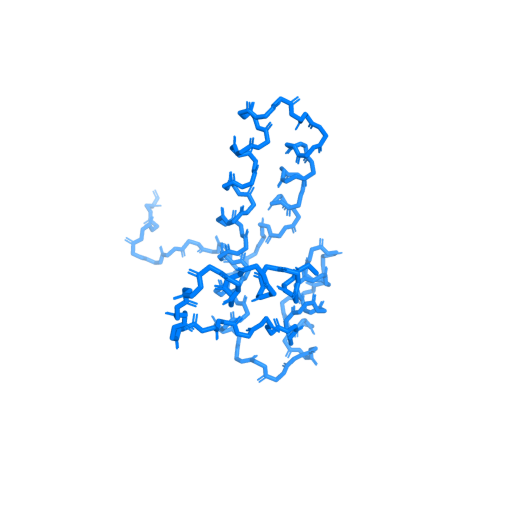97.44 87 SER A C 1
ATOM 691 O O . SER A 1 87 ? -0.274 6.848 2.809 1.00 97.44 87 SER A O 1
ATOM 693 N N . ALA A 1 88 ? -0.526 8.621 1.459 1.00 97.12 88 ALA A N 1
ATOM 694 C CA . ALA A 1 88 ? -1.257 9.420 2.436 1.00 97.12 88 ALA A CA 1
ATOM 695 C C . ALA A 1 88 ? -2.620 8.800 2.796 1.00 97.12 88 ALA A C 1
ATOM 697 O O . ALA A 1 88 ? -2.961 8.747 3.974 1.00 97.12 88 ALA A O 1
ATOM 698 N N . ALA A 1 89 ? -3.361 8.276 1.814 1.00 97.31 89 ALA A N 1
ATOM 699 C CA . ALA A 1 89 ? -4.680 7.676 2.033 1.00 97.31 89 ALA A CA 1
ATOM 700 C C . ALA A 1 89 ? -4.646 6.426 2.934 1.00 97.31 89 ALA A C 1
ATOM 702 O O . ALA A 1 89 ? -5.558 6.199 3.728 1.00 97.31 89 ALA A O 1
ATOM 703 N N . ILE A 1 90 ? -3.584 5.617 2.849 1.00 97.19 90 ILE A N 1
ATOM 704 C CA . ILE A 1 90 ? -3.467 4.379 3.638 1.00 97.19 90 ILE A CA 1
ATOM 705 C C . ILE A 1 90 ? -2.811 4.580 5.014 1.00 97.19 90 ILE A C 1
ATOM 707 O O . ILE A 1 90 ? -2.936 3.710 5.880 1.00 97.19 90 ILE A O 1
ATOM 711 N N . ARG A 1 91 ? -2.114 5.703 5.234 1.00 96.06 91 ARG A N 1
ATOM 712 C CA . ARG A 1 91 ? -1.347 6.006 6.455 1.00 96.06 91 ARG A CA 1
ATOM 713 C C . ARG A 1 91 ? -2.212 6.585 7.572 1.00 96.06 91 ARG A C 1
ATOM 715 O O . ARG A 1 91 ? -2.158 7.780 7.850 1.00 96.06 91 ARG A O 1
ATOM 722 N N . ARG A 1 92 ? -2.979 5.729 8.246 1.00 94.50 92 ARG A N 1
ATOM 723 C CA . ARG A 1 92 ? -3.876 6.147 9.335 1.00 94.50 92 ARG A CA 1
ATOM 724 C C . ARG A 1 92 ? -4.009 5.117 10.456 1.00 94.50 92 ARG A C 1
ATOM 726 O O . ARG A 1 92 ? -3.722 3.935 10.266 1.00 94.50 92 ARG A O 1
ATOM 733 N N . ASP A 1 93 ? -4.465 5.599 11.609 1.00 92.50 93 ASP A N 1
ATOM 734 C CA . ASP A 1 93 ? -4.921 4.829 12.771 1.00 92.50 93 ASP A CA 1
ATOM 735 C C . ASP A 1 93 ? -4.004 3.651 13.172 1.00 92.50 93 ASP A C 1
ATOM 737 O O . ASP A 1 93 ? -2.776 3.751 13.175 1.00 92.50 93 ASP A O 1
ATOM 741 N N . ILE A 1 94 ? -4.621 2.519 13.526 1.00 92.25 94 ILE A N 1
ATOM 742 C CA . ILE A 1 94 ? -3.987 1.323 14.083 1.00 92.25 94 ILE A CA 1
ATOM 743 C C . ILE A 1 94 ? -2.908 0.714 13.179 1.00 92.25 94 ILE A C 1
ATOM 745 O O . ILE A 1 94 ? -1.972 0.095 13.678 1.00 92.25 94 ILE A O 1
ATOM 749 N N . VAL A 1 95 ? -2.994 0.909 11.858 1.00 92.88 95 VAL A N 1
ATOM 750 C CA . VAL A 1 95 ? -2.027 0.343 10.903 1.00 92.88 95 VAL A CA 1
ATOM 751 C C . VAL A 1 95 ? -0.654 1.010 11.037 1.00 92.88 95 VAL A C 1
ATOM 753 O O . VAL A 1 95 ? 0.363 0.372 10.771 1.00 92.88 95 VAL A O 1
ATOM 756 N N . PHE A 1 96 ? -0.604 2.268 11.481 1.00 91.62 96 PHE A N 1
ATOM 757 C CA . PHE A 1 96 ? 0.636 3.034 11.657 1.00 91.62 96 PHE A CA 1
ATOM 758 C C . PHE A 1 96 ? 0.825 3.534 13.094 1.00 91.62 96 PHE A C 1
ATOM 760 O O . PHE A 1 96 ? 1.572 4.486 13.324 1.00 91.62 96 PHE A O 1
ATOM 767 N N . ALA A 1 97 ? 0.177 2.885 14.064 1.00 89.81 97 ALA A N 1
ATOM 768 C CA . ALA A 1 97 ? 0.409 3.154 15.476 1.00 89.81 97 ALA A CA 1
ATOM 769 C C . ALA A 1 97 ? 1.886 2.918 15.842 1.00 89.81 97 ALA A C 1
ATOM 771 O O . ALA A 1 97 ? 2.530 1.992 15.339 1.00 89.81 97 ALA A O 1
ATOM 772 N N . ALA A 1 98 ? 2.426 3.770 16.716 1.00 85.31 98 ALA A N 1
ATOM 773 C CA . ALA A 1 98 ? 3.814 3.674 17.147 1.00 85.31 98 ALA A CA 1
ATOM 774 C C . ALA A 1 98 ? 4.079 2.349 17.877 1.00 85.31 98 ALA A C 1
ATOM 776 O O . ALA A 1 98 ? 3.241 1.852 18.633 1.00 85.31 98 ALA A O 1
ATOM 777 N N . SER A 1 99 ? 5.270 1.787 17.667 1.00 82.75 99 SER A N 1
ATOM 778 C CA . SER A 1 99 ? 5.724 0.650 18.464 1.00 82.75 99 SER A CA 1
ATOM 779 C C . SER A 1 99 ? 5.919 1.087 19.912 1.00 82.75 99 SER A C 1
ATOM 781 O O . SER A 1 99 ? 6.526 2.123 20.176 1.00 82.75 99 SER A O 1
ATOM 783 N N . LEU A 1 100 ? 5.486 0.247 20.852 1.00 83.69 100 LEU A N 1
ATOM 784 C CA . LEU A 1 100 ? 5.701 0.465 22.286 1.00 83.69 100 LEU A CA 1
ATOM 785 C C . LEU A 1 100 ? 7.190 0.522 22.666 1.00 83.69 100 LEU A C 1
ATOM 787 O O . LEU A 1 100 ? 7.533 1.084 23.696 1.00 83.69 100 LEU A O 1
ATOM 791 N N . TYR A 1 101 ? 8.075 -0.044 21.841 1.00 84.31 101 TYR A N 1
ATOM 792 C CA . TYR A 1 101 ? 9.524 -0.020 22.070 1.00 84.31 101 TYR A CA 1
ATOM 793 C C . TYR A 1 101 ? 10.213 1.251 21.557 1.00 84.31 101 TYR A C 1
ATOM 795 O O . TYR A 1 101 ? 11.391 1.449 21.835 1.00 84.31 101 TYR A O 1
ATOM 803 N N . THR A 1 102 ? 9.517 2.071 20.767 1.00 79.94 102 THR A N 1
ATOM 804 C CA . THR A 1 102 ? 10.082 3.268 20.120 1.00 79.94 102 THR A CA 1
ATOM 805 C C . THR A 1 102 ? 9.245 4.517 20.370 1.00 79.94 102 THR A C 1
ATOM 807 O O . THR A 1 102 ? 9.472 5.532 19.718 1.00 79.94 102 THR A O 1
ATOM 810 N N . ALA A 1 103 ? 8.238 4.436 21.240 1.00 70.25 103 ALA A N 1
ATOM 811 C CA . ALA A 1 103 ? 7.53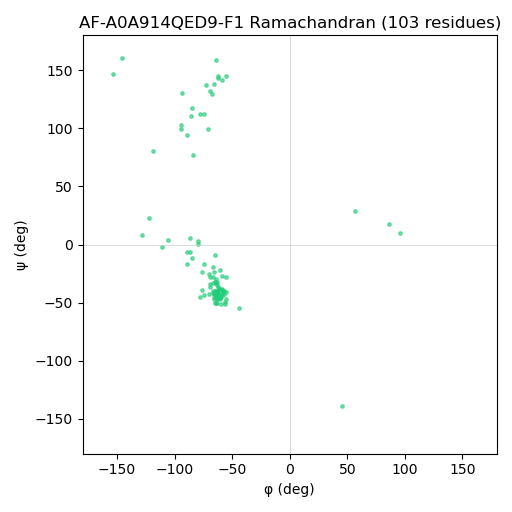6 5.610 21.722 1.00 70.25 103 ALA A CA 1
ATOM 812 C C . ALA A 1 103 ? 8.505 6.360 22.645 1.00 70.25 103 ALA A C 1
ATOM 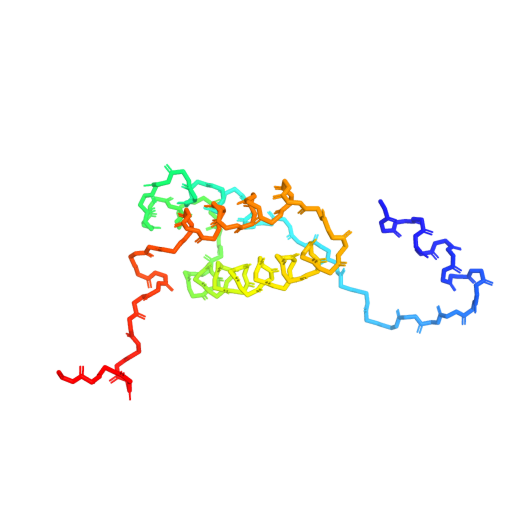814 O O . ALA A 1 103 ? 8.749 5.928 23.769 1.00 70.25 103 ALA A O 1
ATOM 815 N N . GLU A 1 104 ? 9.141 7.408 22.125 1.00 65.75 104 GLU A N 1
ATOM 816 C CA . GLU A 1 104 ? 9.768 8.420 22.974 1.00 65.75 104 GLU A CA 1
ATOM 817 C C . GLU A 1 104 ? 8.635 9.198 23.664 1.00 65.75 104 GLU A C 1
ATOM 819 O O . GLU A 1 104 ? 7.654 9.548 22.999 1.00 65.75 104 GLU A O 1
ATOM 824 N N . ASP A 1 105 ? 8.747 9.377 24.986 1.00 57.62 105 ASP A N 1
ATOM 825 C CA . ASP A 1 105 ? 7.816 10.170 25.809 1.00 57.62 105 ASP A CA 1
ATOM 826 C C . ASP A 1 105 ? 7.683 11.624 25.317 1.00 57.62 105 ASP A C 1
ATOM 828 O O . ASP A 1 105 ? 8.717 12.235 24.948 1.00 57.62 105 ASP A O 1
#

Foldseek 3Di:
DVVVVVVVCVVVVNDDPDDDDDDCQCVVLQVVQLVPDDLVVSCVSHPDDSVVNLVVLVVLLVVLVVQLVVCVVVVPVVSNVVSVSSSVSNPDDPSPDDDPVPPDD

pLDDT: mean 90.79, std 9.8, range [57.62, 98.31]

Nearest PDB structures (foldseek):
  4buj-assembly1_A  TM=9.331E-01  e=2.826E-04  Saccharomyces cerevisiae S288C
  4buj-assembly2_E  TM=9.082E-01  e=2.393E-04  Saccharomyces cerevisiae S288C
  4a4z-assembly1_A  TM=8.808E-01  e=5.503E-04  Saccharomyces cerevisiae
  8qca-assembly1_A  TM=7.934E-01  e=3.944E-04  Saccharomyces cerevisiae
  8q9t-assembly1_A  TM=7.919E-01  e=3.731E-04  Saccharomyces cerevisiae